Protein AF-A0A0V1LJ61-F1 (afdb_monomer_lite)

Sequence (59 aa):
MAEFIKLRLVTNRRGGTSLVYEGRAYKLRYTGKRVKNWGCSKDKKGCKGGVTTNLDVTA

pLDDT: mean 83.36, std 11.92, range [45.75, 94.19]

InterPro domains:
  IPR007588 Zinc finger, FLYW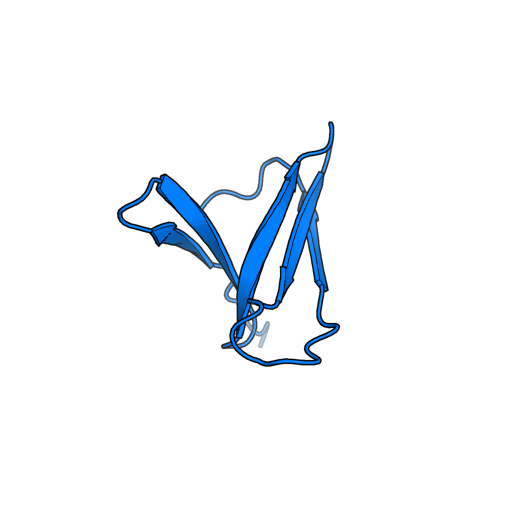CH-type [PF04500] (10-54)

Organism: NCBI:txid6335

Structure (mmCIF, N/CA/C/O backbone):
data_AF-A0A0V1LJ61-F1
#
_entry.id   AF-A0A0V1LJ61-F1
#
loop_
_atom_site.group_PDB
_atom_site.id
_atom_site.type_symbol
_atom_site.label_atom_id
_atom_site.label_alt_id
_atom_site.label_comp_id
_atom_site.label_asym_id
_atom_site.label_entity_id
_atom_site.label_seq_id
_atom_site.pdbx_PDB_ins_code
_atom_site.Cartn_x
_atom_site.Cartn_y
_atom_site.Cartn_z
_atom_site.occupancy
_atom_site.B_iso_or_equiv
_atom_site.auth_seq_id
_atom_site.auth_comp_id
_atom_site.auth_asym_id
_atom_site.auth_atom_id
_atom_site.pdbx_PDB_model_num
ATOM 1 N N . MET A 1 1 ? 0.782 -25.896 5.746 1.00 45.75 1 MET A N 1
ATOM 2 C CA . MET A 1 1 ? -0.083 -25.102 4.847 1.00 45.75 1 MET A CA 1
ATOM 3 C C . MET A 1 1 ? 0.500 -23.704 4.780 1.00 45.75 1 MET A C 1
ATOM 5 O O . MET A 1 1 ? 0.686 -23.118 5.835 1.00 45.75 1 MET A O 1
ATOM 9 N N . ALA A 1 2 ? 0.869 -23.209 3.598 1.00 51.91 2 ALA A N 1
ATOM 10 C CA . ALA A 1 2 ? 1.294 -21.820 3.462 1.00 51.91 2 ALA A CA 1
ATOM 11 C C . ALA A 1 2 ? 0.062 -20.933 3.667 1.00 51.91 2 ALA A C 1
ATOM 13 O O . ALA A 1 2 ? -0.895 -21.021 2.897 1.00 51.91 2 ALA A O 1
ATOM 14 N N . GLU A 1 3 ? 0.053 -20.139 4.734 1.00 61.56 3 GLU A N 1
ATOM 15 C CA . GLU A 1 3 ? -0.967 -19.115 4.920 1.00 61.56 3 GLU A CA 1
ATOM 16 C C . GLU A 1 3 ? -0.797 -18.112 3.778 1.00 61.56 3 GLU A C 1
ATOM 18 O O . GLU A 1 3 ? 0.224 -17.432 3.667 1.00 61.56 3 GLU A O 1
ATOM 23 N N . PHE A 1 4 ? -1.752 -18.094 2.850 1.00 64.31 4 PHE A N 1
ATOM 24 C CA . PHE A 1 4 ? -1.721 -17.157 1.740 1.00 64.31 4 PHE A CA 1
ATOM 25 C C . PHE A 1 4 ? -1.864 -15.751 2.318 1.00 64.31 4 PHE A C 1
ATOM 27 O O . PHE A 1 4 ? -2.954 -15.343 2.727 1.00 64.31 4 PHE A O 1
ATOM 34 N N . ILE A 1 5 ? -0.753 -15.018 2.373 1.00 72.81 5 ILE A N 1
ATOM 35 C CA . ILE A 1 5 ? -0.744 -13.627 2.801 1.00 72.81 5 ILE A CA 1
ATOM 36 C C . ILE A 1 5 ? -1.620 -12.833 1.832 1.00 72.81 5 ILE A C 1
ATOM 38 O O . ILE A 1 5 ? -1.253 -12.544 0.693 1.00 72.81 5 ILE A O 1
ATOM 42 N N . LYS A 1 6 ? -2.824 -12.499 2.295 1.00 81.19 6 LYS A N 1
ATOM 43 C CA . LYS A 1 6 ? -3.850 -11.869 1.473 1.00 81.19 6 LYS A CA 1
ATOM 44 C C . LYS A 1 6 ? -3.656 -10.361 1.458 1.00 81.19 6 LYS A C 1
ATOM 46 O O . LYS A 1 6 ? -4.317 -9.622 2.187 1.00 81.19 6 LYS A O 1
ATOM 51 N N . LEU A 1 7 ? -2.737 -9.926 0.611 1.00 88.06 7 LEU A N 1
ATOM 52 C CA . LEU A 1 7 ? -2.535 -8.525 0.283 1.00 88.06 7 LEU A CA 1
ATOM 53 C C . LEU A 1 7 ? -3.550 -8.104 -0.785 1.00 88.06 7 LEU A C 1
ATOM 55 O O . LEU A 1 7 ? -3.743 -8.810 -1.771 1.00 88.06 7 LEU A O 1
ATOM 59 N N . ARG A 1 8 ? -4.227 -6.969 -0.584 1.00 90.25 8 ARG A N 1
ATOM 60 C CA . ARG A 1 8 ? -5.158 -6.400 -1.574 1.00 90.25 8 ARG A CA 1
ATOM 61 C C . ARG A 1 8 ? -4.977 -4.899 -1.701 1.00 90.25 8 ARG A C 1
ATOM 63 O O . ARG A 1 8 ? -4.926 -4.202 -0.689 1.00 90.25 8 ARG A O 1
ATOM 70 N N . LEU A 1 9 ? -4.959 -4.390 -2.928 1.00 91.38 9 LEU A N 1
ATOM 71 C CA . LEU A 1 9 ? -5.034 -2.955 -3.187 1.00 91.38 9 LEU A CA 1
ATOM 72 C C . LEU A 1 9 ? -6.473 -2.562 -3.510 1.00 91.38 9 LEU A C 1
ATOM 74 O O . LEU A 1 9 ? -7.140 -3.193 -4.322 1.00 91.38 9 LEU A O 1
ATOM 78 N N . VAL A 1 10 ? -6.954 -1.507 -2.859 1.00 90.69 10 VAL A N 1
ATOM 79 C CA . VAL A 1 10 ? -8.314 -0.996 -3.031 1.00 90.69 10 VAL A CA 1
ATOM 80 C C . VAL A 1 10 ? -8.241 0.480 -3.381 1.00 90.69 10 VAL A C 1
ATOM 82 O O . VAL A 1 10 ? -7.680 1.283 -2.632 1.00 90.69 10 VAL A O 1
ATOM 85 N N . THR A 1 11 ? -8.827 0.848 -4.513 1.00 91.19 11 THR A N 1
ATOM 86 C CA . THR A 1 11 ? -8.994 2.241 -4.921 1.00 91.19 11 THR A CA 1
ATOM 87 C C . THR A 1 11 ? -10.310 2.784 -4.370 1.00 91.19 11 THR A C 1
ATOM 89 O O . THR A 1 11 ? -11.344 2.119 -4.376 1.00 91.19 11 THR A O 1
ATOM 92 N N . ASN A 1 12 ? -10.280 3.998 -3.827 1.00 85.50 12 ASN A N 1
ATOM 93 C CA . ASN A 1 12 ? -11.478 4.682 -3.352 1.00 85.50 12 ASN A CA 1
ATOM 94 C C . ASN A 1 12 ? -12.094 5.542 -4.469 1.00 85.50 12 ASN A C 1
ATOM 96 O O . ASN A 1 12 ? -11.432 5.883 -5.447 1.00 85.50 12 ASN A O 1
ATOM 100 N N . ARG A 1 13 ? -13.355 5.964 -4.293 1.00 89.00 13 ARG A N 1
ATOM 101 C CA . ARG A 1 13 ? -14.081 6.806 -5.270 1.00 89.00 13 ARG A CA 1
ATOM 102 C C . ARG A 1 13 ? -13.359 8.122 -5.615 1.00 89.00 13 ARG A C 1
ATOM 104 O O . ARG A 1 13 ? -13.595 8.679 -6.676 1.00 89.00 13 ARG A O 1
ATOM 111 N N . ARG A 1 14 ? -12.490 8.629 -4.733 1.00 87.44 14 ARG A N 1
ATOM 112 C CA . ARG A 1 14 ? -11.703 9.860 -4.936 1.00 87.44 14 ARG A CA 1
ATOM 113 C C . ARG A 1 14 ? -10.315 9.589 -5.545 1.00 87.44 14 ARG A C 1
ATOM 115 O O . ARG A 1 14 ? -9.463 10.468 -5.500 1.00 87.44 14 ARG A O 1
ATOM 122 N N . GLY A 1 15 ? -10.061 8.378 -6.050 1.00 85.75 15 GLY A N 1
ATOM 123 C CA . GLY A 1 15 ? -8.800 7.988 -6.694 1.00 85.75 15 GLY A CA 1
ATOM 124 C C . GLY A 1 15 ? -7.650 7.636 -5.740 1.00 85.75 15 GLY A C 1
ATOM 125 O O . GLY A 1 15 ? -6.560 7.295 -6.189 1.00 85.75 15 GLY A O 1
ATOM 126 N N . GLY A 1 16 ? -7.854 7.683 -4.420 1.00 89.38 16 GLY A N 1
ATOM 127 C CA . GLY A 1 16 ? -6.830 7.275 -3.453 1.00 89.38 16 GLY A CA 1
ATOM 128 C C . GLY A 1 16 ? -6.715 5.753 -3.343 1.00 89.38 16 GLY A C 1
ATOM 129 O O . GLY A 1 16 ? -7.725 5.056 -3.386 1.00 89.38 16 GLY A O 1
ATOM 130 N N . THR A 1 17 ? -5.499 5.238 -3.143 1.00 91.88 17 THR A N 1
ATOM 131 C CA . THR A 1 17 ? -5.240 3.794 -2.985 1.00 91.88 17 THR A CA 1
ATOM 132 C C . THR A 1 17 ? -4.966 3.430 -1.525 1.00 91.88 17 THR A C 1
ATOM 134 O O . THR A 1 17 ? -4.195 4.108 -0.835 1.00 91.88 17 THR A O 1
ATOM 137 N N . SER A 1 18 ? -5.570 2.333 -1.072 1.00 91.50 18 SER A N 1
ATOM 138 C CA . SER A 1 18 ? -5.341 1.718 0.233 1.00 91.50 18 SER A CA 1
ATOM 139 C C . SER A 1 18 ? -4.849 0.281 0.073 1.00 91.50 18 SER A C 1
ATOM 141 O O . SER A 1 18 ? -5.334 -0.453 -0.782 1.00 91.50 18 SER A O 1
ATOM 143 N N . LEU A 1 19 ? -3.928 -0.126 0.936 1.00 92.06 19 LEU A N 1
ATOM 144 C CA . LEU A 1 19 ? -3.471 -1.498 1.099 1.00 92.06 19 LEU A CA 1
ATOM 145 C C . LEU A 1 19 ? -4.277 -2.167 2.211 1.00 92.06 19 LEU A C 1
ATOM 147 O O . LEU A 1 19 ? -4.335 -1.640 3.320 1.00 92.06 19 LEU A O 1
ATOM 151 N N . VAL A 1 20 ? -4.872 -3.322 1.935 1.00 90.44 20 VAL A N 1
ATOM 152 C CA . VAL A 1 20 ? -5.498 -4.185 2.937 1.00 90.44 20 VAL A CA 1
ATOM 153 C C . VAL A 1 20 ? -4.586 -5.375 3.185 1.00 90.44 20 VAL A C 1
ATOM 155 O O . VAL A 1 20 ? -4.277 -6.130 2.265 1.00 90.44 20 VAL A O 1
ATOM 158 N N . TYR A 1 21 ? -4.154 -5.514 4.432 1.00 87.81 21 TYR A N 1
ATOM 159 C CA . TYR A 1 21 ? -3.238 -6.550 4.892 1.00 87.81 21 TYR A CA 1
ATOM 160 C C . TYR A 1 21 ? -3.637 -6.949 6.315 1.00 87.81 21 TYR A C 1
ATOM 162 O O . TYR A 1 21 ? -3.899 -6.068 7.136 1.00 87.81 21 TYR A O 1
ATOM 170 N N . GLU A 1 22 ? -3.759 -8.252 6.587 1.00 86.81 22 GLU A N 1
ATOM 171 C CA . GLU A 1 22 ? -4.162 -8.791 7.904 1.00 86.81 22 GLU A CA 1
ATOM 172 C C . GLU A 1 22 ? -5.428 -8.125 8.490 1.00 86.81 22 GLU A C 1
ATOM 174 O O . GLU A 1 22 ? -5.512 -7.780 9.668 1.00 86.81 22 GLU A O 1
ATOM 179 N N . GLY A 1 23 ? -6.427 -7.863 7.639 1.00 84.75 23 GLY A N 1
ATOM 180 C CA . GLY A 1 23 ? -7.689 -7.235 8.055 1.00 84.75 23 GLY A CA 1
ATOM 181 C C . GLY A 1 23 ? -7.588 -5.742 8.403 1.00 84.75 23 GLY A C 1
ATOM 182 O O . GLY A 1 23 ? -8.557 -5.159 8.890 1.00 84.75 23 GLY A O 1
ATOM 183 N N . ARG A 1 24 ? -6.446 -5.094 8.142 1.00 86.81 24 ARG A N 1
ATOM 184 C CA . ARG A 1 24 ? -6.225 -3.660 8.375 1.00 86.81 24 ARG A CA 1
ATOM 185 C C . ARG A 1 24 ? -6.033 -2.915 7.063 1.00 86.81 24 ARG A C 1
ATOM 187 O O . ARG A 1 24 ? -5.390 -3.415 6.147 1.00 86.81 24 ARG A O 1
ATOM 194 N N . ALA A 1 25 ? -6.569 -1.698 6.995 1.00 89.31 25 ALA A N 1
ATOM 195 C CA . ALA A 1 25 ? -6.399 -0.803 5.857 1.00 89.31 25 ALA A CA 1
ATOM 196 C C . ALA A 1 25 ? -5.319 0.255 6.137 1.00 89.31 25 ALA A C 1
ATOM 198 O O . ALA A 1 25 ? -5.359 0.968 7.144 1.00 89.31 25 ALA A O 1
ATOM 199 N N . TYR A 1 26 ? -4.386 0.396 5.203 1.00 90.69 26 TYR A N 1
ATOM 200 C CA . TYR A 1 26 ? -3.296 1.361 5.230 1.00 90.69 26 TYR A CA 1
ATOM 201 C C . TYR A 1 26 ? -3.413 2.277 4.015 1.00 90.69 26 TYR A C 1
ATOM 203 O O . TYR A 1 26 ? -3.550 1.820 2.886 1.00 90.69 26 TYR A O 1
ATOM 211 N N . LYS A 1 27 ? -3.348 3.588 4.226 1.00 91.19 27 LYS A N 1
ATOM 212 C CA . LYS A 1 27 ? -3.370 4.579 3.147 1.00 91.19 27 LYS A CA 1
ATOM 213 C C . LYS A 1 27 ? -1.974 4.740 2.572 1.00 91.19 27 LYS A C 1
ATOM 215 O O . LYS A 1 27 ? -1.013 4.837 3.338 1.00 91.19 27 LYS A O 1
ATOM 220 N N . LEU A 1 28 ? -1.869 4.846 1.250 1.00 91.94 28 LEU A N 1
ATOM 221 C CA . LEU A 1 28 ? -0.615 5.231 0.610 1.00 91.94 28 LEU A CA 1
ATOM 222 C C . LEU A 1 28 ? -0.170 6.603 1.142 1.00 91.94 28 LEU A C 1
ATOM 224 O O . LEU A 1 28 ? -0.956 7.552 1.170 1.00 91.94 28 LEU A O 1
ATOM 228 N N . ARG A 1 29 ? 1.074 6.693 1.615 1.00 91.00 29 ARG A N 1
ATOM 229 C CA . ARG A 1 29 ? 1.674 7.927 2.149 1.00 91.00 29 ARG A CA 1
ATOM 230 C C . ARG A 1 29 ? 2.723 8.489 1.216 1.00 91.00 29 ARG A C 1
ATOM 232 O O . ARG A 1 29 ? 2.783 9.698 1.031 1.00 91.00 29 ARG A O 1
ATOM 239 N N . TYR A 1 30 ? 3.553 7.607 0.675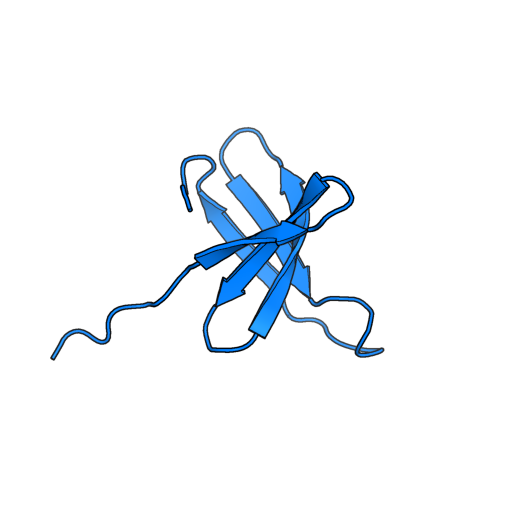 1.00 89.69 30 TYR A N 1
ATOM 240 C CA . TYR A 1 30 ? 4.681 7.984 -0.154 1.00 89.69 30 TYR A CA 1
ATOM 241 C C . TYR A 1 30 ? 4.992 6.873 -1.153 1.00 89.69 30 TYR A C 1
ATOM 243 O O . TYR A 1 30 ? 4.996 5.696 -0.791 1.00 89.69 30 TYR A O 1
ATOM 251 N N . THR A 1 31 ? 5.291 7.263 -2.387 1.00 92.56 31 THR A N 1
ATOM 252 C CA . THR A 1 31 ? 5.806 6.374 -3.429 1.00 92.56 31 THR A CA 1
ATOM 253 C C . THR A 1 31 ? 7.237 6.795 -3.722 1.00 92.56 31 THR A C 1
ATOM 255 O O . THR A 1 31 ? 7.476 7.878 -4.250 1.00 92.56 31 THR A O 1
ATOM 258 N N . GLY A 1 32 ? 8.189 5.952 -3.336 1.00 91.19 32 GLY A N 1
ATOM 259 C CA . GLY A 1 32 ? 9.594 6.112 -3.684 1.00 91.19 32 GLY A CA 1
ATOM 260 C C . GLY A 1 32 ? 9.926 5.444 -5.016 1.00 91.19 32 GLY A C 1
ATOM 261 O O . GLY A 1 32 ? 9.077 4.837 -5.663 1.00 91.19 32 GLY A O 1
ATOM 262 N N . LYS A 1 33 ? 11.205 5.493 -5.402 1.00 92.44 33 LYS A N 1
ATOM 263 C CA . LYS A 1 33 ? 11.685 4.914 -6.672 1.00 92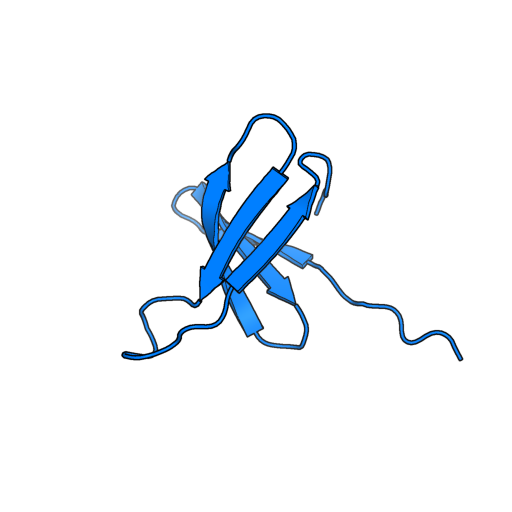.44 33 LYS A CA 1
ATOM 264 C C . LYS A 1 33 ? 11.535 3.391 -6.767 1.00 92.44 33 LYS A C 1
ATOM 266 O O . LYS A 1 33 ? 11.494 2.860 -7.867 1.00 92.44 33 LYS A O 1
ATOM 271 N N . ARG A 1 34 ? 11.521 2.687 -5.631 1.00 92.75 34 ARG A N 1
ATOM 272 C CA . ARG A 1 34 ? 11.485 1.212 -5.570 1.00 92.75 34 ARG A CA 1
ATOM 273 C C . ARG A 1 34 ? 10.403 0.659 -4.649 1.00 92.75 34 ARG A C 1
ATOM 275 O O . ARG A 1 34 ? 10.111 -0.529 -4.706 1.00 92.75 34 ARG A O 1
ATOM 282 N N . VAL A 1 35 ? 9.821 1.503 -3.800 1.00 94.19 35 VAL A N 1
ATOM 283 C CA . VAL A 1 35 ? 8.923 1.071 -2.727 1.00 94.19 35 VAL A CA 1
ATOM 284 C C . VAL A 1 35 ? 7.756 2.029 -2.551 1.00 94.19 35 VAL A C 1
ATOM 286 O O . VAL A 1 35 ? 7.866 3.224 -2.832 1.00 94.19 35 VAL A O 1
ATOM 289 N N . LYS A 1 36 ? 6.651 1.507 -2.029 1.00 93.81 36 LYS A N 1
ATOM 290 C CA . LYS A 1 36 ? 5.489 2.269 -1.571 1.00 93.81 36 LYS A CA 1
ATOM 291 C C . LYS A 1 36 ? 5.386 2.138 -0.058 1.00 93.81 36 LYS A C 1
ATOM 293 O O . LYS A 1 36 ? 5.446 1.033 0.475 1.00 93.81 36 LYS A O 1
ATOM 298 N N . ASN A 1 37 ? 5.209 3.265 0.620 1.00 93.06 37 ASN A N 1
ATOM 299 C CA . ASN A 1 37 ? 4.999 3.324 2.059 1.00 93.06 37 ASN A CA 1
ATOM 300 C C . ASN A 1 37 ? 3.527 3.584 2.354 1.00 93.06 37 ASN A C 1
ATOM 302 O O . ASN A 1 37 ? 2.933 4.565 1.891 1.00 93.06 37 ASN A O 1
ATOM 306 N N . TRP A 1 38 ? 2.965 2.720 3.183 1.00 93.06 38 TRP A N 1
ATOM 307 C CA . TRP A 1 38 ? 1.576 2.708 3.590 1.00 93.06 38 TRP A CA 1
ATOM 308 C C . TRP A 1 38 ? 1.517 2.989 5.081 1.00 93.06 38 TRP A C 1
ATOM 310 O O . TRP A 1 38 ? 2.210 2.362 5.875 1.00 93.06 38 TRP A O 1
ATOM 320 N N . GLY A 1 39 ? 0.693 3.946 5.476 1.00 92.00 39 GLY A N 1
ATOM 321 C CA . GLY A 1 39 ? 0.492 4.287 6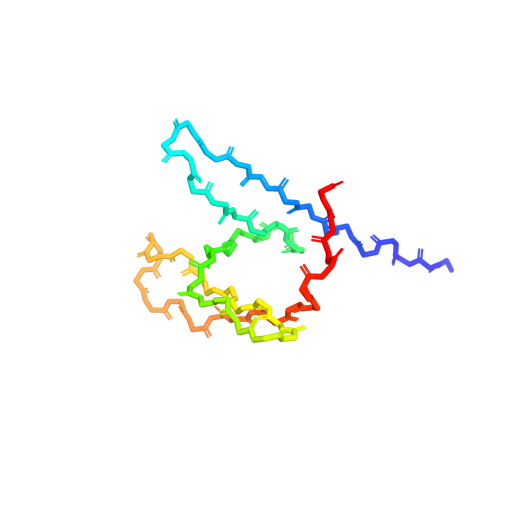.877 1.00 92.00 39 GLY A CA 1
ATOM 322 C C . GLY A 1 39 ? -0.949 4.035 7.259 1.00 92.00 39 GLY A C 1
ATOM 323 O O . GLY A 1 39 ? -1.848 4.262 6.449 1.00 92.00 39 GLY A O 1
ATOM 324 N N . CYS A 1 40 ? -1.179 3.631 8.500 1.00 87.69 40 CYS A N 1
ATOM 325 C CA . CYS A 1 40 ? -2.521 3.462 9.035 1.00 87.69 40 CYS A CA 1
ATOM 326 C C . CYS A 1 40 ? -3.404 4.683 8.722 1.00 87.69 40 CYS A C 1
ATOM 328 O O . CYS A 1 40 ? -2.939 5.837 8.711 1.00 87.69 40 CYS A O 1
ATOM 330 N N . SER A 1 41 ? -4.678 4.440 8.413 1.00 73.75 41 SER A N 1
ATOM 331 C CA . SER A 1 41 ? -5.651 5.526 8.334 1.00 73.75 41 SER A CA 1
ATOM 332 C C . SER A 1 41 ? -5.594 6.360 9.620 1.00 73.75 41 SER A C 1
ATOM 334 O O . SER A 1 41 ? -5.545 5.831 10.724 1.00 73.75 41 SER A O 1
ATOM 336 N N . LYS A 1 42 ? -5.685 7.686 9.487 1.00 65.88 42 LYS A N 1
ATOM 337 C CA . LYS A 1 42 ? -5.810 8.601 10.636 1.00 65.88 42 LYS A CA 1
ATOM 338 C C . LYS A 1 42 ? -7.156 8.481 11.379 1.00 65.88 42 LYS A C 1
ATOM 340 O O . LYS A 1 42 ? -7.350 9.198 12.352 1.00 65.88 42 LYS A O 1
ATOM 345 N N . ASP A 1 43 ? -8.081 7.641 10.907 1.00 62.88 43 ASP A N 1
ATOM 346 C CA . ASP A 1 43 ? -9.400 7.432 11.526 1.00 62.88 43 ASP A CA 1
ATOM 347 C C . ASP A 1 43 ? -9.279 6.844 12.943 1.00 62.88 43 ASP A C 1
ATOM 349 O O . ASP A 1 43 ? -10.092 7.159 13.806 1.00 62.88 43 ASP A O 1
ATOM 353 N N . LYS A 1 44 ? -8.200 6.110 13.231 1.00 61.69 44 LYS A N 1
ATOM 354 C CA . LYS A 1 44 ? -7.797 5.741 14.591 1.00 61.69 44 LYS A CA 1
ATOM 355 C C . LYS A 1 44 ? -6.683 6.675 15.078 1.00 61.69 44 LYS A C 1
ATOM 357 O O . LYS A 1 44 ? -5.505 6.434 14.798 1.00 61.69 44 LYS A O 1
ATOM 362 N N . LYS A 1 45 ? -7.033 7.759 15.791 1.00 62.81 45 LYS A N 1
ATOM 363 C CA . LYS A 1 45 ? -6.053 8.631 16.481 1.00 62.81 45 LYS A CA 1
ATOM 364 C C . LYS A 1 45 ? -5.041 7.752 17.239 1.00 62.81 45 LYS A C 1
ATOM 366 O O . LYS A 1 45 ? -5.437 6.936 18.060 1.00 62.81 45 LYS A O 1
ATOM 371 N N . GLY A 1 46 ? -3.748 7.902 16.936 1.00 67.25 46 GLY A N 1
ATOM 372 C CA . GLY A 1 46 ? -2.661 7.149 17.583 1.00 67.25 46 GLY A CA 1
ATOM 373 C C . GLY A 1 46 ? -2.178 5.890 16.851 1.00 67.25 46 GLY A C 1
ATOM 374 O O . GLY A 1 46 ? -1.250 5.240 17.327 1.00 67.25 46 GLY A O 1
ATOM 375 N N . CYS A 1 47 ? -2.737 5.542 15.688 1.00 76.81 47 CYS A N 1
ATOM 376 C CA . CYS A 1 47 ? -2.275 4.374 14.940 1.00 76.81 47 CYS A CA 1
ATOM 377 C C . CYS A 1 47 ? -0.882 4.596 14.310 1.00 76.81 47 CYS A C 1
ATOM 379 O O . CYS A 1 47 ? -0.743 5.331 13.332 1.00 76.81 47 CYS A O 1
ATOM 381 N N . LYS A 1 48 ? 0.145 3.932 14.862 1.00 77.94 48 LYS A N 1
ATOM 382 C CA . LYS A 1 48 ? 1.551 3.982 14.400 1.00 77.94 48 LYS A CA 1
ATOM 383 C C . LYS A 1 48 ? 1.921 2.880 13.392 1.00 77.94 48 LYS A C 1
ATOM 385 O O . LYS A 1 48 ? 3.083 2.747 13.033 1.00 77.94 48 LYS A O 1
ATOM 390 N N . GLY A 1 49 ? 0.952 2.075 12.953 1.00 84.62 49 GLY A N 1
ATOM 3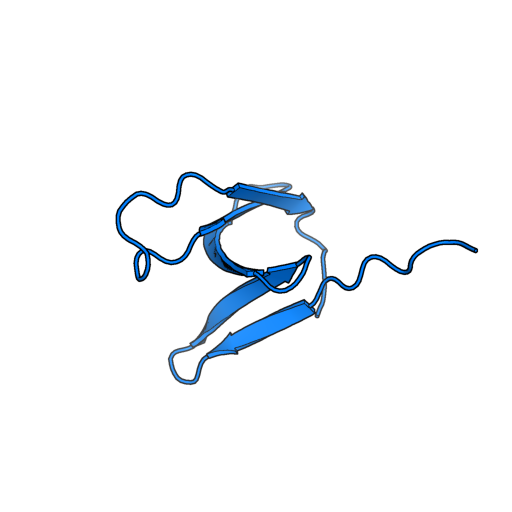91 C CA . GLY A 1 49 ? 1.197 0.974 12.021 1.00 84.62 49 GLY A CA 1
ATOM 392 C C . GLY A 1 49 ? 1.575 1.470 10.624 1.00 84.62 49 GLY A C 1
ATOM 393 O O . GLY A 1 49 ? 0.883 2.326 10.062 1.00 84.62 49 GLY A O 1
ATOM 394 N N . GLY A 1 50 ? 2.635 0.900 10.058 1.00 89.88 50 GLY A N 1
ATOM 395 C CA . GLY A 1 50 ? 3.084 1.159 8.695 1.00 89.88 50 GLY A CA 1
ATOM 396 C C . GLY A 1 50 ? 3.496 -0.130 7.994 1.00 89.88 50 GLY A C 1
ATOM 397 O O . GLY A 1 50 ? 3.914 -1.083 8.644 1.00 89.88 50 GLY A O 1
ATOM 398 N N . VAL A 1 51 ? 3.340 -0.151 6.675 1.00 91.06 51 VAL A N 1
ATOM 399 C CA . VAL A 1 51 ? 3.756 -1.254 5.804 1.00 91.06 51 VAL A CA 1
ATOM 400 C C . VAL A 1 51 ? 4.538 -0.655 4.643 1.00 91.06 51 VAL A C 1
ATOM 402 O O . VAL A 1 51 ? 4.179 0.410 4.140 1.00 91.06 51 VAL A O 1
ATOM 405 N N . THR A 1 52 ? 5.586 -1.338 4.199 1.00 92.75 52 THR A N 1
ATOM 406 C CA . THR A 1 52 ? 6.330 -0.988 2.988 1.00 92.75 52 THR A CA 1
ATOM 407 C C . THR A 1 52 ? 6.219 -2.146 2.011 1.00 92.75 52 THR A C 1
ATOM 409 O O . THR A 1 52 ? 6.406 -3.297 2.390 1.00 92.75 52 THR A O 1
ATOM 412 N N . THR A 1 53 ? 5.892 -1.846 0.759 1.00 92.56 53 THR A N 1
ATOM 413 C CA . THR A 1 53 ? 5.816 -2.841 -0.317 1.00 92.56 53 THR A CA 1
ATOM 414 C C . THR A 1 53 ? 6.739 -2.449 -1.460 1.00 92.56 53 THR A C 1
ATOM 416 O O . THR A 1 53 ? 7.067 -1.269 -1.611 1.00 92.56 53 THR A O 1
ATOM 419 N N . ASN A 1 54 ? 7.101 -3.406 -2.315 1.00 91.94 54 ASN A N 1
ATOM 420 C CA . ASN A 1 54 ? 7.742 -3.087 -3.588 1.00 91.94 54 ASN A CA 1
ATOM 421 C C . ASN A 1 54 ? 6.814 -2.222 -4.464 1.00 91.94 54 ASN A C 1
ATOM 423 O O . ASN A 1 54 ? 5.596 -2.149 -4.244 1.00 91.94 54 ASN A O 1
ATOM 427 N N . LEU A 1 55 ? 7.400 -1.519 -5.435 1.00 87.81 55 LEU A N 1
ATOM 428 C CA . LEU A 1 55 ? 6.675 -0.607 -6.323 1.00 87.81 55 LEU A CA 1
ATOM 429 C C . LEU A 1 55 ? 5.646 -1.338 -7.202 1.00 87.81 55 LEU A C 1
ATOM 431 O O . LEU A 1 55 ? 4.553 -0.815 -7.438 1.00 87.81 55 LEU A O 1
ATOM 435 N N . ASP A 1 56 ? 6.011 -2.536 -7.639 1.00 85.06 56 ASP A N 1
ATOM 436 C CA . ASP A 1 56 ? 5.337 -3.423 -8.587 1.00 85.06 56 ASP A CA 1
ATOM 437 C C . ASP A 1 56 ? 4.247 -4.296 -7.960 1.00 85.06 56 ASP A C 1
ATOM 439 O O . ASP A 1 56 ? 3.605 -5.054 -8.673 1.00 85.06 56 ASP A O 1
ATOM 443 N N . VAL A 1 57 ? 3.972 -4.163 -6.656 1.00 81.25 57 VAL A N 1
ATOM 444 C CA . VAL A 1 57 ? 2.798 -4.813 -6.061 1.00 81.25 57 VAL A CA 1
ATOM 445 C C . VAL A 1 57 ? 1.535 -4.320 -6.775 1.00 81.25 57 VAL A C 1
ATOM 447 O O . VAL A 1 57 ? 1.166 -3.143 -6.671 1.00 81.25 57 VAL A O 1
ATOM 450 N N . THR A 1 58 ? 0.905 -5.232 -7.515 1.00 67.44 58 THR A N 1
ATOM 451 C CA . THR A 1 58 ? -0.362 -5.052 -8.230 1.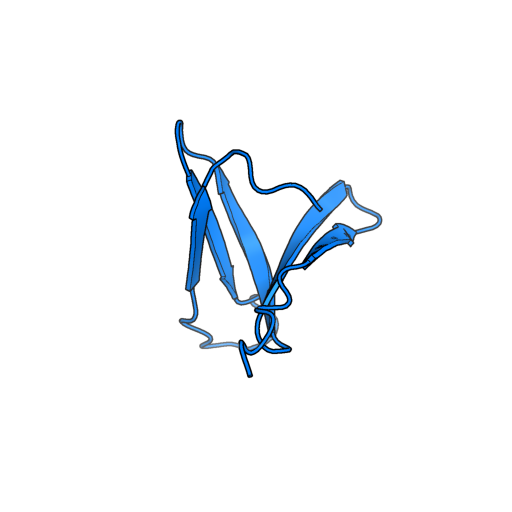00 67.44 58 THR A CA 1
ATOM 452 C C . THR A 1 58 ? -1.539 -5.568 -7.400 1.00 67.44 58 THR A C 1
ATOM 454 O O . THR A 1 58 ? -1.352 -6.341 -6.460 1.00 67.44 58 THR A O 1
ATOM 457 N N . ALA A 1 59 ? -2.738 -5.060 -7.706 1.00 59.78 59 ALA A N 1
ATOM 458 C CA . ALA A 1 59 ? -3.989 -5.375 -7.013 1.00 59.78 59 ALA A CA 1
ATOM 459 C C . ALA A 1 59 ? -4.466 -6.810 -7.262 1.00 59.78 59 ALA A C 1
ATOM 461 O O . ALA A 1 59 ? -4.245 -7.298 -8.393 1.00 59.78 59 ALA A O 1
#

Secondary structure (DSSP, 8-state):
-------EEEE-TTS-EEEEETTEEEEEEEE-SSEEEEEE-TTSTT---EEEEETT---

Foldseek 3Di:
DPPPFDWDWDADPVRWIWIQTPNFIWGFDDDDPFKTKTAGPCPPPPGGDIDIDTNPDDD

Radius of gyration: 11.81 Å; chains: 1; bounding box: 26×35×26 Å